Protein AF-A0A956PTF1-F1 (afdb_monomer)

Radius of gyration: 21.47 Å; Cα contacts (8 Å, |Δi|>4): 164; chains: 1; bounding box: 39×38×74 Å

pLDDT: mean 80.12, std 15.43, range [42.72, 98.12]

Structure (mmCIF, N/CA/C/O backbone):
data_AF-A0A956PTF1-F1
#
_entry.id   AF-A0A956PTF1-F1
#
loop_
_atom_site.group_PDB
_atom_site.id
_atom_site.type_symbol
_atom_site.label_atom_id
_atom_site.label_alt_id
_atom_site.label_comp_id
_atom_site.label_asym_id
_atom_site.label_entity_id
_atom_site.label_seq_id
_atom_site.pdbx_PDB_ins_code
_atom_site.Cartn_x
_atom_site.Cartn_y
_atom_site.Cartn_z
_atom_site.occupancy
_atom_site.B_iso_or_equiv
_atom_site.auth_seq_id
_atom_site.auth_comp_id
_atom_site.auth_asym_id
_atom_site.auth_atom_id
_atom_site.pdbx_PDB_model_num
ATOM 1 N N . MET A 1 1 ? -5.234 7.956 50.721 1.00 48.69 1 MET A N 1
ATOM 2 C CA . MET A 1 1 ? -3.966 7.218 50.895 1.00 48.69 1 MET A CA 1
ATOM 3 C C . MET A 1 1 ? -4.168 5.830 50.317 1.00 48.69 1 MET A C 1
ATOM 5 O O . MET A 1 1 ? -4.982 5.095 50.855 1.00 48.69 1 MET A O 1
ATOM 9 N N . THR A 1 2 ? -3.518 5.506 49.201 1.00 61.19 2 THR A N 1
ATOM 10 C CA . THR A 1 2 ? -3.574 4.162 48.606 1.00 61.19 2 THR A CA 1
ATOM 11 C C . THR A 1 2 ? -2.913 3.157 49.538 1.00 61.19 2 THR A C 1
ATOM 13 O O . THR A 1 2 ? -1.799 3.377 50.018 1.00 61.19 2 THR A O 1
ATOM 16 N N . THR A 1 3 ? -3.597 2.055 49.821 1.00 85.12 3 THR A N 1
ATOM 17 C CA . THR A 1 3 ? -3.069 1.014 50.706 1.00 85.12 3 THR A CA 1
ATOM 18 C C . THR A 1 3 ? -2.032 0.156 49.980 1.00 85.12 3 THR A C 1
ATOM 20 O O . THR A 1 3 ? -2.067 -0.007 48.761 1.00 85.12 3 THR A O 1
ATOM 23 N N . ARG A 1 4 ? -1.118 -0.475 50.728 1.00 77.06 4 ARG A N 1
ATOM 24 C CA . ARG A 1 4 ? -0.104 -1.399 50.175 1.00 77.06 4 ARG A CA 1
ATOM 25 C C . ARG A 1 4 ? -0.729 -2.527 49.335 1.00 77.06 4 ARG A C 1
ATOM 27 O O . ARG A 1 4 ? -0.131 -2.993 48.373 1.00 77.06 4 ARG A O 1
ATOM 34 N N . ARG A 1 5 ? -1.956 -2.935 49.678 1.00 76.88 5 ARG A N 1
ATOM 35 C CA . ARG A 1 5 ? -2.750 -3.927 48.942 1.00 76.88 5 ARG A CA 1
ATOM 36 C C . ARG A 1 5 ? -3.268 -3.383 47.609 1.00 76.88 5 ARG A C 1
ATOM 38 O O . ARG A 1 5 ? -3.272 -4.118 46.631 1.00 76.88 5 ARG A O 1
ATOM 45 N N . GLU A 1 6 ? -3.694 -2.127 47.563 1.00 67.88 6 GLU A N 1
ATOM 46 C CA . GLU A 1 6 ? -4.123 -1.469 46.322 1.00 67.88 6 GLU A CA 1
ATOM 47 C C . GLU A 1 6 ? -2.941 -1.212 45.387 1.00 67.88 6 GLU A C 1
ATOM 49 O O . GLU A 1 6 ? -3.053 -1.463 44.193 1.00 67.88 6 GLU A O 1
ATOM 54 N N . PHE A 1 7 ? -1.782 -0.831 45.932 1.00 75.19 7 PHE A N 1
ATOM 55 C CA . PHE A 1 7 ? -0.543 -0.685 45.166 1.00 75.19 7 PHE A CA 1
ATOM 56 C C . PHE A 1 7 ? -0.100 -2.010 44.522 1.00 75.19 7 PHE A C 1
ATOM 58 O O . PHE A 1 7 ? 0.174 -2.059 43.326 1.00 75.19 7 PHE A O 1
ATOM 65 N N . LEU A 1 8 ? -0.109 -3.113 45.281 1.00 74.06 8 LEU A N 1
ATOM 66 C CA . LEU A 1 8 ? 0.240 -4.440 44.753 1.00 74.06 8 LEU A CA 1
ATOM 67 C C . LEU A 1 8 ? -0.774 -4.956 43.721 1.00 74.06 8 LEU A C 1
ATOM 69 O O . LEU A 1 8 ? -0.376 -5.564 42.731 1.00 74.06 8 LEU A O 1
ATOM 73 N N . LYS A 1 9 ? -2.073 -4.685 43.911 1.00 57.81 9 LYS A N 1
ATOM 74 C CA . LYS A 1 9 ? -3.103 -4.986 42.903 1.00 57.81 9 LYS A CA 1
ATOM 75 C C . LYS A 1 9 ? -2.909 -4.167 41.623 1.00 57.81 9 LYS A C 1
ATOM 77 O O . LYS A 1 9 ? -3.096 -4.708 40.540 1.00 57.81 9 LYS A O 1
ATOM 82 N N . GLY A 1 10 ? -2.493 -2.905 41.745 1.00 56.00 10 GLY A N 1
ATOM 83 C CA . GLY A 1 10 ? -2.150 -2.048 40.608 1.00 56.00 10 GLY A CA 1
ATOM 84 C C . GLY A 1 10 ? -0.951 -2.568 39.809 1.00 56.00 10 GLY A C 1
ATOM 85 O O . GLY A 1 10 ? -1.010 -2.602 38.584 1.00 56.00 10 GLY A O 1
ATOM 86 N N . ILE A 1 11 ? 0.095 -3.060 40.485 1.00 61.72 11 ILE A N 1
ATOM 87 C CA . ILE A 1 11 ? 1.268 -3.670 39.830 1.00 61.72 11 ILE A CA 1
ATOM 88 C C . ILE A 1 11 ? 0.889 -4.962 39.090 1.00 61.72 11 ILE A C 1
ATOM 90 O O . ILE A 1 11 ? 1.297 -5.155 37.949 1.00 61.72 11 ILE A O 1
ATOM 94 N N . LEU A 1 12 ? 0.076 -5.830 39.700 1.00 51.84 12 LEU A N 1
ATOM 95 C CA . LEU A 1 12 ? -0.392 -7.071 39.066 1.00 51.84 12 LEU A CA 1
ATOM 96 C C . LEU A 1 12 ? -1.253 -6.815 37.818 1.00 51.84 12 LEU A C 1
ATOM 98 O O . LEU A 1 12 ? -1.110 -7.530 36.830 1.00 51.84 12 LEU A O 1
ATOM 102 N N . ALA A 1 13 ? -2.101 -5.782 37.836 1.00 50.03 13 ALA A N 1
ATOM 103 C CA . ALA A 1 13 ? -2.868 -5.367 36.661 1.00 50.03 13 ALA A CA 1
ATOM 104 C C . ALA A 1 13 ? -1.977 -4.768 35.553 1.00 50.03 13 ALA A C 1
ATOM 106 O O . ALA A 1 13 ? -2.244 -4.986 34.375 1.00 50.03 13 ALA A O 1
ATOM 107 N N . GLY A 1 14 ? -0.900 -4.063 35.922 1.00 47.19 14 GLY A N 1
ATOM 108 C CA . GLY A 1 14 ? 0.069 -3.499 34.975 1.00 47.19 14 GLY A CA 1
ATOM 109 C C . GLY A 1 14 ? 0.950 -4.549 34.287 1.00 47.19 14 GLY A C 1
ATOM 110 O O . GLY A 1 14 ? 1.180 -4.455 33.087 1.00 47.19 14 GLY A O 1
ATOM 111 N N . ILE A 1 15 ? 1.383 -5.587 35.013 1.00 50.31 15 ILE A N 1
ATOM 112 C CA . ILE A 1 15 ? 2.193 -6.693 34.460 1.00 50.31 15 ILE A CA 1
ATOM 113 C C . ILE A 1 15 ? 1.363 -7.585 33.522 1.00 50.31 15 ILE A C 1
ATOM 115 O O . ILE A 1 15 ? 1.877 -8.098 32.532 1.00 50.31 15 ILE A O 1
ATOM 119 N N . ALA A 1 16 ? 0.062 -7.746 33.787 1.00 47.66 16 ALA A N 1
ATOM 120 C CA . ALA A 1 16 ? -0.820 -8.494 32.893 1.00 47.66 16 ALA A CA 1
ATOM 121 C C . ALA A 1 16 ? -0.969 -7.828 31.512 1.00 47.66 16 ALA A C 1
ATOM 123 O O . ALA A 1 16 ? -1.214 -8.525 30.533 1.00 47.66 16 ALA A O 1
ATOM 124 N N . LEU A 1 17 ? -0.787 -6.505 31.418 1.00 48.81 17 LEU A N 1
ATOM 125 C CA . LEU A 1 17 ? -0.850 -5.773 30.151 1.00 48.81 17 LEU A CA 1
ATOM 126 C C . LEU A 1 17 ? 0.446 -5.880 29.332 1.00 48.81 17 LEU A C 1
ATOM 128 O O . LEU A 1 17 ? 0.384 -5.839 28.108 1.00 48.81 17 LEU A O 1
ATOM 132 N N . THR A 1 18 ? 1.604 -6.045 29.982 1.00 49.34 18 THR A N 1
ATOM 133 C CA . THR A 1 18 ? 2.910 -6.179 29.305 1.00 49.34 18 THR A CA 1
ATOM 134 C C . THR A 1 18 ? 3.258 -7.620 28.928 1.00 49.34 18 THR A C 1
ATOM 136 O O . THR A 1 18 ? 4.174 -7.840 28.142 1.00 49.34 18 THR A O 1
ATOM 139 N N . ALA A 1 19 ? 2.535 -8.606 29.469 1.00 49.59 19 ALA A N 1
ATOM 140 C CA . ALA A 1 19 ? 2.695 -10.023 29.137 1.00 49.59 19 ALA A CA 1
ATOM 141 C C . ALA A 1 19 ? 1.832 -10.481 27.949 1.00 49.59 19 ALA A C 1
ATOM 143 O O . ALA A 1 19 ? 1.939 -11.630 27.518 1.00 49.59 19 ALA A O 1
ATOM 144 N N . LEU A 1 20 ? 0.963 -9.610 27.430 1.00 52.09 20 LEU A N 1
ATOM 145 C CA . LEU A 1 20 ? 0.228 -9.899 26.210 1.00 52.09 20 LEU A CA 1
ATOM 146 C C . LEU A 1 20 ? 1.173 -9.697 25.036 1.00 52.09 20 LEU A C 1
ATOM 148 O O . LEU A 1 20 ? 1.545 -8.573 24.705 1.00 52.09 20 LEU A O 1
ATOM 152 N N . ASP A 1 21 ? 1.529 -10.805 24.395 1.00 54.09 21 ASP A N 1
ATOM 153 C CA . ASP A 1 21 ? 1.975 -10.761 23.014 1.00 54.09 21 ASP A CA 1
ATOM 154 C C . ASP A 1 21 ? 0.933 -9.929 22.233 1.00 54.09 21 ASP A C 1
ATOM 156 O O . ASP A 1 21 ? -0.253 -10.287 22.251 1.00 54.09 21 ASP A O 1
ATOM 160 N N . PRO A 1 22 ? 1.305 -8.801 21.600 1.00 53.72 22 PRO A N 1
ATOM 161 C CA . PRO A 1 22 ? 0.359 -7.969 20.860 1.00 53.72 22 PRO A CA 1
ATOM 162 C C . PRO A 1 22 ? -0.412 -8.771 19.798 1.00 53.72 22 PRO A C 1
ATOM 164 O O . PRO A 1 22 ? -1.551 -8.424 19.476 1.00 53.72 22 PRO A O 1
ATOM 167 N N . TRP A 1 23 ? 0.128 -9.905 19.334 1.00 47.47 23 TRP A N 1
ATOM 168 C CA . TRP A 1 23 ? -0.579 -10.838 18.456 1.00 47.47 23 TRP A CA 1
ATOM 169 C C . TRP A 1 23 ? -1.759 -11.554 19.132 1.00 47.47 23 TRP A C 1
ATOM 171 O O . TRP A 1 23 ? -2.756 -11.841 18.471 1.00 47.47 23 TRP A O 1
ATOM 181 N N . GLN A 1 24 ? -1.713 -11.795 20.445 1.00 50.38 24 GLN A N 1
ATOM 182 C CA . GLN A 1 24 ? -2.836 -12.359 21.206 1.00 50.38 24 GLN A CA 1
ATOM 183 C C . GLN A 1 24 ? -3.956 -11.340 21.444 1.00 50.38 24 GLN A C 1
ATOM 185 O O . GLN A 1 24 ? -5.124 -11.721 21.472 1.00 50.38 24 GLN A O 1
ATOM 190 N N . ALA A 1 25 ? -3.635 -10.045 21.547 1.00 51.62 25 ALA A N 1
ATOM 191 C CA . ALA A 1 25 ? -4.648 -8.989 21.593 1.00 51.62 25 ALA A CA 1
ATOM 192 C C . ALA A 1 25 ? -5.426 -8.883 20.263 1.00 51.62 25 ALA A C 1
ATOM 194 O O . ALA A 1 25 ? -6.628 -8.620 20.278 1.00 51.62 25 ALA A O 1
ATOM 195 N N . LEU A 1 26 ? -4.780 -9.177 19.123 1.00 53.16 26 LEU A N 1
ATOM 196 C CA . LEU A 1 26 ? -5.455 -9.357 17.828 1.00 53.16 26 LEU A CA 1
ATOM 197 C C . LEU A 1 26 ? -6.296 -10.644 17.744 1.00 53.16 26 LEU A C 1
ATOM 199 O O . LEU A 1 26 ? -7.214 -10.712 16.930 1.00 53.16 26 LEU A O 1
ATOM 203 N N . ALA A 1 27 ? -5.993 -11.656 18.560 1.00 53.16 27 ALA A N 1
ATOM 204 C CA . ALA A 1 27 ? -6.701 -12.937 18.585 1.00 53.16 27 ALA A CA 1
ATOM 205 C C . ALA A 1 27 ? -7.954 -12.935 19.484 1.00 53.16 27 ALA A C 1
ATOM 207 O O . ALA A 1 27 ? -8.594 -13.977 19.647 1.00 53.16 27 ALA A O 1
ATOM 208 N N . ALA A 1 28 ? -8.316 -11.787 20.073 1.00 55.66 28 ALA A N 1
ATOM 209 C CA . ALA A 1 28 ? -9.548 -11.650 20.840 1.00 55.66 28 ALA A CA 1
ATOM 210 C C . ALA A 1 28 ? -10.771 -12.036 19.976 1.00 55.66 28 ALA A C 1
ATOM 212 O O . ALA A 1 28 ? -10.810 -11.700 18.788 1.00 55.66 28 ALA A O 1
ATOM 213 N N . PRO A 1 29 ? -11.774 -12.743 20.539 1.00 52.69 29 PRO A N 1
ATOM 214 C CA . PRO A 1 29 ? -12.917 -13.216 19.772 1.00 52.69 29 PRO A CA 1
ATOM 215 C C . PRO A 1 29 ? -13.597 -12.062 19.034 1.00 52.69 29 PRO A C 1
ATOM 217 O O . PRO A 1 29 ? -13.966 -11.050 19.632 1.00 52.69 29 PRO A O 1
ATOM 220 N N . HIS A 1 30 ? -13.769 -12.234 17.725 1.00 56.38 30 HIS A N 1
ATOM 221 C CA . HIS A 1 30 ? -14.435 -11.261 16.875 1.00 56.38 30 HIS A CA 1
ATOM 222 C C . HIS A 1 30 ? -15.863 -11.027 17.384 1.00 56.38 30 HIS A C 1
ATOM 224 O O . HIS A 1 30 ? -16.696 -11.930 17.366 1.00 56.38 30 HIS A O 1
ATOM 230 N N . THR A 1 31 ? -16.162 -9.803 17.818 1.00 66.62 31 THR A N 1
ATOM 231 C CA . THR A 1 31 ? -17.474 -9.404 18.361 1.00 66.62 31 THR A CA 1
ATOM 232 C C . THR A 1 31 ? -18.575 -9.307 17.293 1.00 66.62 31 THR A C 1
ATOM 234 O O . THR A 1 31 ? -19.665 -8.813 17.572 1.00 66.62 31 THR A O 1
ATOM 237 N N . GLY A 1 32 ? -18.299 -9.738 16.055 1.00 68.69 32 GLY A N 1
ATOM 238 C CA . GLY A 1 32 ? -19.176 -9.577 14.892 1.00 68.69 32 GLY A CA 1
ATOM 239 C C . GLY A 1 32 ? -19.208 -8.154 14.320 1.00 68.69 32 GLY A C 1
ATOM 240 O O . GLY A 1 32 ? -19.915 -7.903 13.348 1.00 68.69 32 GLY A O 1
ATOM 241 N N . GLN A 1 33 ? -18.451 -7.217 14.898 1.00 73.62 33 GLN A N 1
ATOM 242 C CA . GLN A 1 33 ? -18.342 -5.844 14.407 1.00 73.62 33 GLN A CA 1
ATOM 243 C C . GLN A 1 33 ? -17.255 -5.732 13.332 1.00 73.62 33 GLN A C 1
ATOM 245 O O . GLN A 1 33 ? -16.158 -6.236 13.562 1.00 73.62 33 GLN A O 1
ATOM 250 N N . PRO A 1 34 ? -17.494 -5.049 12.197 1.00 77.62 34 PRO A N 1
ATOM 251 C CA . PRO A 1 34 ? -16.478 -4.858 11.163 1.00 77.62 34 PRO A CA 1
ATOM 252 C C . PRO A 1 34 ? -15.188 -4.236 11.718 1.00 77.62 34 PRO A C 1
ATOM 254 O O . PRO A 1 34 ? -15.235 -3.215 12.403 1.00 77.62 34 PRO A O 1
ATOM 257 N N . LEU A 1 35 ? -14.040 -4.836 11.393 1.00 81.12 35 LEU A N 1
ATOM 258 C CA . LEU A 1 35 ? -12.717 -4.346 11.782 1.00 81.12 35 LEU A CA 1
ATOM 259 C C . LEU A 1 35 ? -11.967 -3.830 1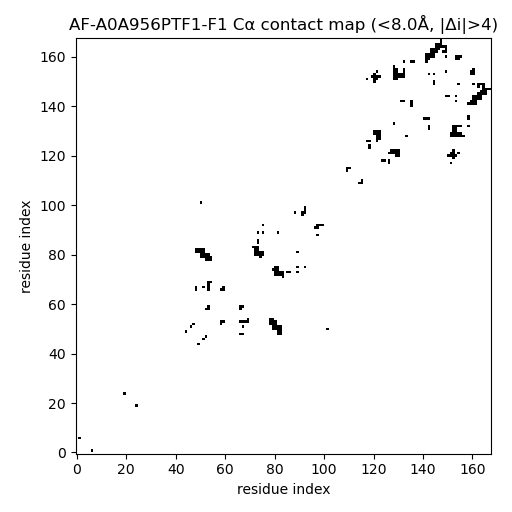0.552 1.00 81.12 35 LEU A C 1
ATOM 261 O O . LEU A 1 35 ? -11.808 -4.554 9.570 1.00 81.12 35 LEU A O 1
ATOM 265 N N . LEU A 1 36 ? -11.465 -2.597 10.630 1.00 84.88 36 LEU A N 1
ATOM 266 C CA . LEU A 1 36 ? -10.509 -2.059 9.666 1.00 84.88 36 LEU A CA 1
ATOM 267 C C . LEU A 1 36 ? -9.099 -2.153 10.248 1.00 84.88 36 LEU A C 1
ATOM 269 O O . LEU A 1 36 ? -8.817 -1.567 11.290 1.00 84.88 36 LEU A O 1
ATOM 273 N N . VAL A 1 37 ? -8.209 -2.837 9.534 1.00 86.75 37 VAL A N 1
ATOM 274 C CA . VAL A 1 37 ? -6.778 -2.874 9.845 1.00 86.75 37 VAL A CA 1
ATOM 275 C C . VAL A 1 37 ? -6.032 -2.098 8.767 1.00 86.75 37 VAL A C 1
ATOM 277 O O . VAL A 1 37 ? -6.109 -2.439 7.588 1.00 86.75 37 VAL A O 1
ATOM 280 N N . ALA A 1 38 ? -5.312 -1.051 9.170 1.00 88.31 38 ALA A N 1
ATOM 281 C CA . ALA A 1 38 ? -4.447 -0.277 8.288 1.00 88.31 38 ALA A CA 1
ATOM 282 C C . ALA A 1 38 ? -2.983 -0.610 8.593 1.00 88.31 38 ALA A C 1
ATOM 284 O O . ALA A 1 38 ? -2.506 -0.368 9.700 1.00 88.31 38 ALA A O 1
ATOM 285 N N . VAL A 1 39 ? -2.274 -1.161 7.607 1.00 87.88 39 VAL A N 1
ATOM 286 C CA . VAL A 1 39 ? -0.849 -1.490 7.722 1.00 87.88 39 VAL A CA 1
ATOM 287 C C . VAL A 1 39 ? -0.046 -0.459 6.942 1.00 87.88 39 VAL A C 1
ATOM 289 O O . VAL A 1 39 ? -0.178 -0.353 5.724 1.00 87.88 39 VAL A O 1
ATOM 292 N N . HIS A 1 40 ? 0.796 0.294 7.644 1.00 85.06 40 HIS A N 1
ATOM 293 C CA . HIS A 1 40 ? 1.762 1.195 7.027 1.00 85.06 40 HIS A CA 1
ATOM 294 C C . HIS A 1 40 ? 3.143 0.539 7.049 1.00 85.06 40 HIS A C 1
ATOM 296 O O . HIS A 1 40 ? 3.703 0.282 8.111 1.00 85.06 40 HIS A O 1
ATOM 302 N N . LEU A 1 41 ? 3.691 0.276 5.865 1.00 84.75 41 LEU A N 1
ATOM 303 C CA . LEU A 1 41 ? 5.054 -0.219 5.705 1.00 84.75 41 LEU A CA 1
ATOM 304 C C . LEU A 1 41 ? 6.019 0.970 5.710 1.00 84.75 41 LEU A C 1
ATOM 306 O O . LEU A 1 41 ? 6.146 1.671 4.705 1.00 84.75 41 LEU A O 1
ATOM 310 N N . THR A 1 42 ? 6.672 1.214 6.845 1.00 76.94 42 THR A N 1
ATOM 311 C CA . THR A 1 42 ? 7.708 2.245 6.951 1.00 76.94 42 THR A CA 1
ATOM 312 C C . THR A 1 42 ? 8.958 1.819 6.175 1.00 76.94 42 THR A C 1
ATOM 314 O O . THR A 1 42 ? 9.362 0.658 6.193 1.00 76.94 42 THR A O 1
ATOM 317 N N . GLY A 1 43 ? 9.569 2.764 5.454 1.00 79.69 43 GLY A N 1
ATOM 318 C CA . GLY A 1 43 ? 10.767 2.527 4.646 1.00 79.69 43 GLY A CA 1
ATOM 319 C C . GLY A 1 43 ? 10.596 2.913 3.177 1.00 79.69 43 GLY A C 1
ATOM 320 O O . GLY A 1 43 ? 9.683 3.648 2.804 1.00 79.69 43 GLY A O 1
ATOM 321 N N . GLY A 1 44 ? 11.518 2.448 2.335 1.00 82.00 44 GLY A N 1
ATOM 322 C CA . GLY A 1 44 ? 11.521 2.723 0.899 1.00 82.00 44 GLY A CA 1
ATOM 323 C C . GLY A 1 44 ? 10.947 1.558 0.103 1.00 82.00 44 GLY A C 1
ATOM 324 O O . GLY A 1 44 ? 11.710 0.711 -0.354 1.00 82.00 44 GLY A O 1
ATOM 325 N N . ASN A 1 45 ? 9.624 1.511 -0.078 1.00 89.69 45 ASN A N 1
ATOM 326 C CA . ASN A 1 45 ? 9.036 0.552 -1.010 1.00 89.69 45 ASN A CA 1
ATOM 327 C C . ASN A 1 45 ? 9.258 1.000 -2.461 1.00 89.69 45 ASN A C 1
ATOM 329 O O . ASN A 1 45 ? 8.868 2.100 -2.857 1.00 89.69 45 ASN A O 1
ATOM 333 N N . ASP A 1 46 ? 9.808 0.114 -3.281 1.00 92.88 46 ASP A N 1
ATOM 334 C CA . ASP A 1 46 ? 9.882 0.313 -4.720 1.00 92.88 46 ASP A CA 1
ATOM 335 C C . ASP A 1 46 ? 8.569 -0.123 -5.376 1.00 92.88 46 ASP A C 1
ATOM 337 O O . ASP A 1 46 ? 8.398 -1.264 -5.818 1.00 92.88 46 ASP A O 1
ATOM 341 N N . ALA A 1 47 ? 7.610 0.802 -5.429 1.00 92.38 47 ALA A N 1
ATOM 342 C CA . ALA A 1 47 ? 6.268 0.524 -5.935 1.00 92.38 47 ALA A CA 1
ATOM 343 C C . ALA A 1 47 ? 6.268 -0.020 -7.376 1.00 92.38 47 ALA A C 1
ATOM 345 O O . ALA A 1 47 ? 5.459 -0.887 -7.698 1.00 92.38 47 ALA A O 1
ATOM 346 N N . LEU A 1 48 ? 7.214 0.414 -8.220 1.00 94.75 48 LEU A N 1
ATOM 347 C CA . LEU A 1 48 ? 7.332 -0.041 -9.612 1.00 94.75 48 LEU A CA 1
ATOM 348 C C . LEU A 1 48 ? 7.933 -1.449 -9.751 1.00 94.75 48 LEU A C 1
ATOM 350 O O . LEU A 1 48 ? 7.830 -2.035 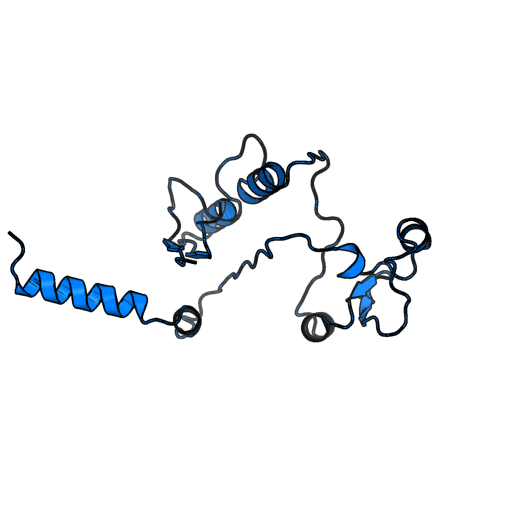-10.827 1.00 94.75 48 LEU A O 1
ATOM 354 N N . ASN A 1 49 ? 8.537 -1.995 -8.692 1.00 95.75 49 ASN A N 1
ATOM 355 C CA . ASN A 1 49 ? 8.901 -3.412 -8.608 1.00 95.75 49 ASN A CA 1
ATOM 356 C C . ASN A 1 49 ? 7.941 -4.218 -7.711 1.00 95.75 49 ASN A C 1
ATOM 358 O O . ASN A 1 49 ? 8.023 -5.441 -7.703 1.00 95.75 49 ASN A O 1
ATOM 362 N N . THR A 1 50 ? 7.016 -3.561 -7.001 1.00 95.69 50 THR A N 1
ATOM 363 C CA . THR A 1 50 ? 5.904 -4.199 -6.271 1.00 95.69 50 THR A CA 1
ATOM 364 C C . THR A 1 50 ? 4.762 -4.546 -7.223 1.00 95.69 50 THR A C 1
ATOM 366 O O . THR A 1 50 ? 4.351 -5.702 -7.295 1.00 95.69 50 THR A O 1
ATOM 369 N N . LEU A 1 51 ? 4.279 -3.543 -7.964 1.00 96.06 51 LEU A N 1
ATOM 370 C CA . LEU A 1 51 ? 3.257 -3.644 -9.000 1.00 96.06 51 LEU A CA 1
ATOM 371 C C . LEU A 1 51 ? 3.883 -3.184 -10.319 1.00 96.06 51 LEU A C 1
ATOM 373 O O . LEU A 1 51 ? 3.988 -1.996 -10.619 1.00 96.06 51 LEU A O 1
ATOM 377 N N . VAL A 1 52 ? 4.382 -4.162 -11.060 1.00 96.75 52 VAL A N 1
ATOM 378 C CA . VAL A 1 52 ? 5.323 -4.013 -12.161 1.00 96.75 52 VAL A CA 1
ATOM 379 C C . VAL A 1 52 ? 4.588 -3.730 -13.470 1.00 96.75 52 VAL A C 1
ATOM 381 O O . VAL A 1 52 ? 3.881 -4.612 -13.963 1.00 96.75 52 VAL A O 1
ATOM 384 N N . PRO A 1 53 ? 4.810 -2.575 -14.123 1.00 95.69 53 PRO A N 1
ATOM 385 C CA . PRO A 1 53 ? 4.333 -2.321 -15.481 1.00 95.69 53 PRO A CA 1
ATOM 386 C C . PRO A 1 53 ? 5.255 -3.001 -16.504 1.00 95.69 53 PRO A C 1
ATOM 388 O O . PRO A 1 53 ? 5.946 -2.353 -17.294 1.00 95.69 53 PRO A O 1
ATOM 391 N N . HIS A 1 54 ? 5.305 -4.333 -16.467 1.00 93.94 54 HIS A N 1
ATOM 392 C CA . HIS A 1 54 ? 6.347 -5.144 -17.106 1.00 93.94 54 HIS A CA 1
ATOM 393 C C . HIS A 1 54 ? 6.361 -5.059 -18.639 1.00 93.94 54 HIS A C 1
ATOM 395 O O . HIS A 1 54 ? 7.393 -5.319 -19.266 1.00 93.94 54 HIS A O 1
ATOM 401 N N . LYS A 1 55 ? 5.243 -4.664 -19.261 1.00 92.88 55 LYS A N 1
ATOM 402 C CA . LYS A 1 55 ? 5.175 -4.418 -20.710 1.00 92.88 55 LYS A CA 1
ATOM 403 C C . LYS A 1 55 ? 5.580 -2.993 -21.104 1.00 92.88 55 LYS A C 1
ATOM 405 O O . LYS A 1 55 ? 5.850 -2.751 -22.280 1.00 92.88 55 LYS A O 1
ATOM 410 N N . SER A 1 56 ? 5.699 -2.058 -20.155 1.00 94.31 56 SER A N 1
ATOM 411 C CA . SER A 1 56 ? 6.025 -0.662 -20.461 1.00 94.31 56 SER A CA 1
ATOM 412 C C . SER A 1 56 ? 7.487 -0.511 -20.908 1.00 94.31 56 SER A C 1
ATOM 414 O O . SER A 1 56 ? 8.423 -0.822 -20.161 1.00 94.31 56 SER A O 1
ATOM 416 N N . PRO A 1 57 ? 7.740 0.013 -22.121 1.00 94.69 57 PRO A N 1
ATOM 417 C CA . PRO A 1 57 ? 9.099 0.278 -22.573 1.00 94.69 57 PRO A CA 1
ATOM 418 C C . PRO A 1 57 ? 9.721 1.473 -21.836 1.00 94.69 57 PRO A C 1
ATOM 420 O O . PRO A 1 57 ? 10.942 1.537 -21.708 1.00 94.69 57 PRO A O 1
ATOM 423 N N . VAL A 1 58 ? 8.900 2.396 -21.316 1.00 96.38 58 VAL A N 1
ATOM 424 C CA . VAL A 1 58 ? 9.361 3.518 -20.484 1.00 96.38 58 VAL A CA 1
ATOM 425 C C . VAL A 1 58 ? 9.927 2.995 -19.168 1.00 96.38 58 VAL A C 1
ATOM 427 O O . VAL A 1 58 ? 11.028 3.389 -18.800 1.00 96.38 58 VAL A O 1
ATOM 430 N N . TYR A 1 59 ? 9.235 2.055 -18.514 1.00 95.69 59 TYR A N 1
ATOM 431 C CA . TYR A 1 59 ? 9.706 1.423 -17.277 1.00 95.69 59 TYR A CA 1
ATOM 432 C C . TYR A 1 59 ? 11.086 0.783 -17.462 1.00 95.69 59 TYR A C 1
ATOM 434 O O . TYR A 1 59 ? 12.007 1.078 -16.703 1.00 95.69 59 TYR A O 1
ATOM 442 N N . ARG A 1 60 ? 11.272 -0.004 -18.530 1.00 95.00 60 ARG A N 1
ATOM 443 C CA . ARG A 1 60 ? 12.568 -0.636 -18.829 1.00 95.00 60 ARG A CA 1
ATOM 444 C C . ARG A 1 60 ? 13.677 0.373 -19.122 1.00 95.00 60 ARG A C 1
ATOM 446 O O . ARG A 1 60 ? 14.768 0.241 -18.579 1.00 95.00 60 ARG A O 1
ATOM 453 N N . ARG A 1 61 ? 13.409 1.393 -19.946 1.00 97.06 61 ARG A N 1
ATOM 454 C CA . ARG A 1 61 ? 14.411 2.425 -20.272 1.00 97.06 61 ARG A CA 1
ATOM 455 C C . ARG A 1 61 ? 14.793 3.281 -19.068 1.00 97.06 61 ARG A C 1
ATOM 457 O O . ARG A 1 61 ? 15.961 3.614 -18.921 1.00 97.06 61 ARG A O 1
ATOM 464 N N . ALA A 1 62 ? 13.825 3.633 -18.224 1.00 97.00 62 ALA A N 1
ATOM 465 C CA . ALA A 1 62 ? 14.066 4.445 -17.036 1.00 97.00 62 ALA A CA 1
ATOM 466 C C . ALA A 1 62 ? 14.807 3.671 -15.933 1.00 97.00 62 ALA A C 1
ATOM 468 O O . ALA A 1 62 ? 15.371 4.283 -15.031 1.00 97.00 62 ALA A O 1
ATOM 469 N N . ARG A 1 63 ? 14.789 2.332 -15.979 1.00 96.56 63 ARG A N 1
ATOM 470 C CA . ARG A 1 63 ? 15.288 1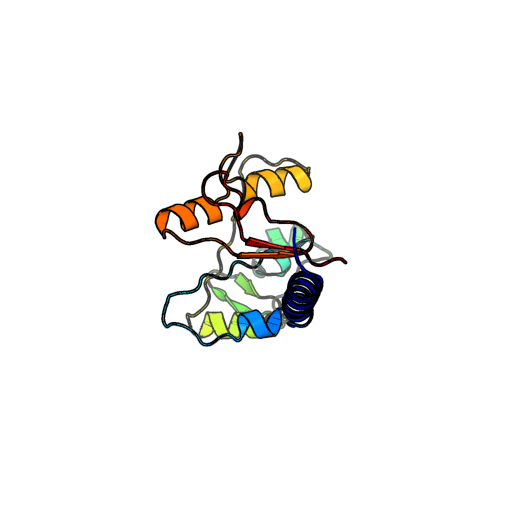.466 -14.903 1.00 96.56 63 ARG A CA 1
ATOM 471 C C . ARG A 1 63 ? 16.173 0.330 -15.441 1.00 96.56 63 ARG A C 1
ATOM 473 O O . ARG A 1 63 ? 15.887 -0.832 -15.164 1.00 96.56 63 ARG A O 1
ATOM 480 N N . PRO A 1 64 ? 17.267 0.625 -16.166 1.00 94.81 64 PRO A N 1
ATOM 481 C CA . PRO A 1 64 ? 18.050 -0.384 -16.891 1.00 94.81 64 PRO A CA 1
ATOM 482 C C . PRO A 1 64 ? 18.605 -1.507 -16.000 1.00 94.81 64 PRO A C 1
ATOM 484 O O . PRO A 1 64 ? 18.688 -2.646 -16.443 1.00 94.81 64 PRO A O 1
ATOM 487 N N . ASN A 1 65 ? 18.927 -1.200 -14.739 1.00 95.88 65 ASN A N 1
ATOM 488 C CA . ASN A 1 65 ? 19.491 -2.162 -13.784 1.00 95.88 65 ASN A CA 1
ATOM 489 C C . ASN A 1 65 ? 18.452 -2.767 -12.824 1.00 95.88 65 ASN A C 1
ATOM 491 O O . ASN A 1 65 ? 18.782 -3.674 -12.069 1.00 95.88 65 ASN A O 1
ATOM 495 N N . LEU A 1 66 ? 17.225 -2.235 -12.800 1.00 95.19 66 LEU A N 1
ATOM 496 C CA . LEU A 1 66 ? 16.207 -2.583 -11.798 1.00 95.19 66 LEU A CA 1
ATOM 497 C C . LEU A 1 66 ? 14.918 -3.135 -12.409 1.00 95.19 66 LEU A C 1
ATOM 499 O O . LEU A 1 66 ? 14.097 -3.689 -11.680 1.00 95.19 66 LEU A O 1
ATOM 503 N N . ALA A 1 67 ? 14.693 -2.929 -13.708 1.00 95.94 67 ALA A N 1
ATOM 504 C CA . ALA A 1 67 ? 13.467 -3.339 -14.366 1.00 95.94 67 ALA A CA 1
ATOM 505 C C . ALA A 1 67 ? 13.348 -4.863 -14.400 1.00 95.94 67 ALA A C 1
ATOM 507 O O . ALA A 1 67 ? 14.240 -5.564 -14.881 1.00 95.94 67 ALA A O 1
ATOM 508 N N . LEU A 1 68 ? 12.209 -5.369 -13.938 1.00 94.94 68 LEU A N 1
ATOM 509 C CA . LEU A 1 68 ? 11.912 -6.791 -13.976 1.00 94.94 68 LEU A CA 1
ATOM 510 C C . LEU A 1 68 ? 11.375 -7.187 -15.355 1.00 94.94 68 LEU A C 1
ATOM 512 O O . LEU A 1 68 ? 10.536 -6.504 -15.949 1.00 94.94 68 LEU A O 1
ATOM 516 N N . GLY A 1 69 ? 11.880 -8.307 -15.875 1.00 87.62 69 GLY A N 1
ATOM 517 C CA . GLY A 1 69 ? 11.323 -8.954 -17.061 1.00 87.62 69 GLY A CA 1
ATOM 518 C C . GLY A 1 69 ? 10.003 -9.658 -16.743 1.00 87.62 69 GLY A C 1
ATOM 519 O O . GLY A 1 69 ? 9.620 -9.793 -15.592 1.00 87.62 69 GLY A O 1
ATOM 520 N N . SER A 1 70 ? 9.312 -10.171 -17.762 1.00 85.56 70 SER A N 1
ATOM 521 C CA . SER A 1 70 ? 7.998 -10.817 -17.566 1.00 85.56 70 SER A CA 1
ATOM 522 C C . SER A 1 70 ? 8.066 -12.230 -16.970 1.00 85.56 70 SER A C 1
ATOM 524 O O . SER A 1 70 ? 7.035 -12.821 -16.669 1.00 85.56 70 SER A O 1
ATOM 526 N N . ARG A 1 71 ? 9.262 -12.811 -16.820 1.00 91.31 71 ARG A N 1
ATOM 527 C CA . ARG A 1 71 ? 9.418 -14.184 -16.330 1.00 91.31 71 ARG A CA 1
ATOM 528 C C . ARG A 1 71 ? 9.201 -14.232 -14.817 1.00 91.31 71 ARG A C 1
ATOM 530 O O . ARG A 1 71 ? 9.945 -13.602 -14.077 1.00 91.31 71 ARG A O 1
ATOM 537 N N . GLY A 1 72 ? 8.232 -15.033 -14.380 1.00 92.12 72 GLY A N 1
ATOM 538 C CA . GLY A 1 72 ? 7.959 -15.293 -12.963 1.00 92.12 72 GLY A CA 1
ATOM 539 C C . GLY A 1 72 ? 7.142 -14.213 -12.253 1.00 92.12 72 GLY A C 1
ATOM 540 O O . GLY A 1 72 ? 6.765 -14.426 -11.106 1.00 92.12 72 GLY A O 1
ATOM 541 N N . LEU A 1 73 ? 6.846 -13.090 -12.918 1.00 97.19 73 LEU A N 1
ATOM 542 C CA . LEU A 1 73 ? 5.899 -12.106 -12.396 1.00 97.19 73 LEU A CA 1
ATOM 543 C C . LEU A 1 73 ? 4.497 -12.709 -12.313 1.00 97.19 73 LEU A C 1
ATOM 545 O O . LEU A 1 73 ? 4.147 -13.583 -13.105 1.00 97.19 73 LEU A O 1
ATOM 549 N N . LEU A 1 74 ? 3.710 -12.209 -11.367 1.00 97.62 74 LEU A N 1
ATOM 550 C CA . LEU A 1 74 ? 2.363 -12.685 -11.083 1.00 97.62 74 LEU A CA 1
ATOM 551 C C . LEU A 1 74 ? 1.354 -11.757 -11.770 1.00 97.62 74 LEU A C 1
ATOM 553 O O . LEU A 1 74 ? 1.176 -10.632 -11.299 1.00 97.62 74 LEU A O 1
ATOM 557 N N . PRO A 1 75 ? 0.755 -12.147 -12.909 1.00 95.56 75 PRO A N 1
ATOM 558 C CA . PRO A 1 75 ? -0.052 -11.236 -13.713 1.00 95.56 75 PRO A CA 1
ATOM 559 C C . PRO A 1 75 ? -1.260 -10.703 -12.947 1.00 95.56 75 PRO A C 1
ATOM 561 O O . PRO A 1 75 ? -1.877 -11.434 -12.180 1.00 95.56 75 PRO A O 1
A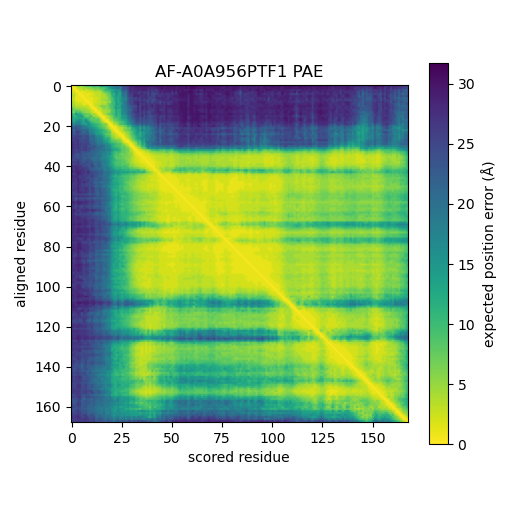TOM 564 N N . THR A 1 76 ? -1.604 -9.442 -13.184 1.00 94.19 76 THR A N 1
ATOM 565 C CA . THR A 1 76 ? -2.864 -8.852 -12.724 1.00 94.19 76 THR A CA 1
ATOM 566 C C . THR A 1 76 ? -3.617 -8.296 -13.938 1.00 94.19 76 THR A C 1
ATOM 568 O O . THR A 1 76 ? -3.709 -8.967 -14.967 1.00 94.19 76 THR A O 1
ATOM 571 N N . GLU A 1 77 ? -4.144 -7.076 -13.858 1.00 90.19 77 GLU A N 1
ATOM 572 C CA . GLU A 1 77 ? -4.866 -6.406 -14.940 1.00 90.19 77 GLU A CA 1
ATOM 573 C C . GLU A 1 77 ? -4.023 -5.297 -15.590 1.00 90.19 77 GLU A C 1
ATOM 575 O O . GLU A 1 77 ? -3.025 -4.839 -15.032 1.00 90.19 77 GLU A O 1
ATOM 580 N N . ASN A 1 78 ? -4.450 -4.819 -16.765 1.00 89.12 78 ASN A N 1
ATOM 581 C CA . ASN A 1 78 ? -3.905 -3.620 -17.424 1.00 89.12 78 ASN A CA 1
ATOM 582 C C . ASN A 1 78 ? -2.377 -3.635 -17.629 1.00 89.12 78 ASN A C 1
ATOM 584 O O . ASN A 1 78 ? -1.706 -2.621 -17.444 1.00 89.12 78 ASN A O 1
ATOM 588 N N . ASP A 1 79 ? -1.823 -4.789 -18.012 1.00 91.56 79 ASP A N 1
ATOM 589 C CA . ASP A 1 79 ? -0.380 -4.996 -18.226 1.00 91.56 79 ASP A CA 1
ATOM 590 C C . ASP A 1 79 ? 0.501 -4.767 -16.982 1.00 91.56 79 ASP A C 1
ATOM 592 O O . ASP A 1 79 ? 1.716 -4.542 -17.091 1.00 91.56 79 ASP A O 1
ATOM 596 N N . LEU A 1 80 ? -0.108 -4.857 -15.799 1.00 95.25 80 LEU A N 1
ATOM 597 C CA . LEU A 1 80 ? 0.574 -4.892 -14.516 1.00 95.25 80 LEU A CA 1
ATOM 598 C C . LEU A 1 80 ? 0.749 -6.339 -14.038 1.00 95.25 80 LEU A C 1
ATOM 600 O O . LEU A 1 80 ? 0.018 -7.255 -14.420 1.00 95.25 80 LEU A O 1
ATOM 604 N N . ALA A 1 81 ? 1.756 -6.546 -13.197 1.00 97.19 81 ALA A N 1
ATOM 605 C CA . ALA A 1 81 ? 1.991 -7.817 -12.529 1.00 97.19 81 ALA A CA 1
ATOM 606 C C . ALA A 1 81 ? 2.626 -7.590 -11.155 1.00 97.19 81 ALA A C 1
ATOM 608 O O . ALA A 1 81 ? 3.451 -6.696 -10.992 1.00 97.19 81 ALA A O 1
ATOM 609 N N . LEU A 1 82 ? 2.275 -8.391 -10.156 1.00 97.88 82 LEU A N 1
ATOM 610 C CA . LEU A 1 82 ? 2.908 -8.351 -8.842 1.00 97.88 82 LEU A CA 1
ATOM 611 C C . LEU A 1 82 ? 4.289 -9.025 -8.858 1.00 97.88 82 LEU A C 1
ATOM 613 O O . LEU A 1 82 ? 4.560 -9.944 -9.640 1.00 97.88 82 LEU A O 1
ATOM 617 N N . HIS A 1 83 ? 5.160 -8.580 -7.950 1.00 97.31 83 HIS A N 1
ATOM 618 C CA . HIS A 1 83 ? 6.443 -9.229 -7.677 1.00 97.31 83 HIS A CA 1
ATOM 619 C C . HIS A 1 83 ? 6.252 -10.717 -7.301 1.00 97.31 83 HIS A C 1
ATOM 621 O O . HIS A 1 83 ? 5.315 -11.021 -6.560 1.00 97.31 83 HIS A O 1
ATOM 627 N N . PRO A 1 84 ? 7.153 -11.644 -7.692 1.00 96.44 84 PRO A N 1
ATOM 628 C CA . PRO A 1 84 ? 7.009 -13.076 -7.390 1.00 96.44 84 PRO A CA 1
ATOM 629 C C . PRO A 1 84 ? 6.871 -13.388 -5.890 1.00 96.44 84 PRO A C 1
ATOM 631 O O . PRO A 1 84 ? 6.149 -14.301 -5.497 1.00 96.44 84 PRO A O 1
ATOM 634 N N . SER A 1 85 ? 7.525 -12.594 -5.036 1.00 96.19 85 SER A N 1
ATOM 635 C CA . SER A 1 85 ? 7.448 -12.725 -3.570 1.00 96.19 85 SER A CA 1
ATOM 636 C C . SER A 1 85 ? 6.077 -12.373 -2.976 1.00 96.19 85 SER A C 1
ATOM 638 O O . SER A 1 85 ? 5.865 -12.577 -1.786 1.00 96.19 85 SER A O 1
ATOM 640 N N . LEU A 1 86 ? 5.151 -11.835 -3.775 1.00 96.75 86 LEU A N 1
ATOM 641 C CA . LEU A 1 86 ? 3.811 -11.422 -3.349 1.00 96.75 86 LEU A CA 1
ATOM 642 C C . LEU A 1 86 ? 2.739 -12.455 -3.724 1.00 96.75 86 LEU A C 1
ATOM 644 O O . LEU A 1 86 ? 1.575 -12.099 -3.882 1.00 96.75 86 LEU A O 1
ATOM 648 N N . SER A 1 87 ? 3.104 -13.735 -3.839 1.00 97.38 87 SER A N 1
ATOM 649 C CA . SER A 1 87 ? 2.182 -14.827 -4.192 1.00 97.38 87 SER A CA 1
ATOM 650 C C . SER A 1 87 ? 0.956 -14.911 -3.282 1.00 97.38 87 SER A C 1
ATOM 652 O O . SER A 1 87 ? -0.151 -15.132 -3.764 1.00 97.38 87 SER A O 1
ATOM 654 N N . GLY A 1 88 ? 1.117 -14.654 -1.980 1.00 96.88 88 GLY A N 1
ATOM 655 C CA . GLY A 1 88 ? -0.007 -14.603 -1.042 1.00 96.88 88 GLY A CA 1
ATOM 656 C C . GLY A 1 88 ? -0.993 -13.466 -1.338 1.00 96.88 88 GLY A C 1
ATOM 657 O O . GLY A 1 88 ? -2.204 -13.673 -1.279 1.00 96.88 88 GLY A O 1
ATOM 658 N N . LEU A 1 89 ? -0.490 -12.279 -1.698 1.00 96.38 89 LEU A N 1
ATOM 659 C CA . LEU A 1 89 ? -1.334 -11.142 -2.081 1.00 96.38 89 LEU A CA 1
ATOM 660 C C . LEU A 1 89 ? -1.984 -11.373 -3.450 1.00 96.38 89 LEU A C 1
ATOM 662 O O . LEU A 1 89 ? -3.162 -11.074 -3.623 1.00 96.38 89 LEU A O 1
ATOM 666 N N . HIS A 1 90 ? -1.239 -11.947 -4.397 1.00 97.88 90 HIS A N 1
ATOM 667 C CA . HIS A 1 90 ? -1.752 -12.316 -5.715 1.00 97.88 90 HIS A CA 1
ATOM 668 C C . HIS A 1 90 ? -2.897 -13.326 -5.614 1.00 97.88 90 HIS A C 1
ATOM 670 O O . HIS A 1 90 ? -3.945 -13.099 -6.200 1.00 97.88 90 HIS A O 1
ATOM 676 N N . ALA A 1 91 ? -2.777 -14.355 -4.769 1.00 98.12 91 ALA A N 1
ATOM 677 C CA . ALA A 1 91 ? -3.871 -15.296 -4.528 1.00 98.12 91 ALA A CA 1
ATOM 678 C C . ALA A 1 91 ? -5.147 -14.596 -4.023 1.00 98.12 91 ALA A C 1
ATOM 680 O O . ALA A 1 91 ? -6.245 -14.892 -4.482 1.00 98.12 91 ALA A O 1
ATOM 681 N N . ARG A 1 92 ? -5.020 -13.615 -3.117 1.00 97.88 92 ARG A N 1
ATOM 682 C CA . ARG A 1 92 ? -6.171 -12.817 -2.657 1.00 97.88 92 ARG A CA 1
ATOM 683 C C . ARG A 1 92 ? -6.759 -11.939 -3.760 1.00 97.88 92 ARG A C 1
ATOM 685 O O . ARG A 1 92 ? -7.972 -11.745 -3.773 1.00 97.88 92 ARG A O 1
ATOM 692 N N . PHE A 1 93 ? -5.926 -11.417 -4.655 1.00 97.12 93 PHE A N 1
ATOM 693 C CA . PHE A 1 93 ? -6.371 -10.651 -5.818 1.00 97.12 93 PHE A CA 1
ATOM 694 C C . PHE A 1 93 ? -7.182 -11.526 -6.782 1.00 97.12 93 PHE A C 1
ATOM 696 O O . PHE A 1 93 ? -8.309 -11.168 -7.104 1.00 97.12 93 PHE A O 1
ATOM 703 N N . GLU A 1 94 ? -6.678 -12.711 -7.136 1.00 97.38 94 GLU A N 1
ATOM 704 C CA . GLU A 1 94 ? -7.380 -1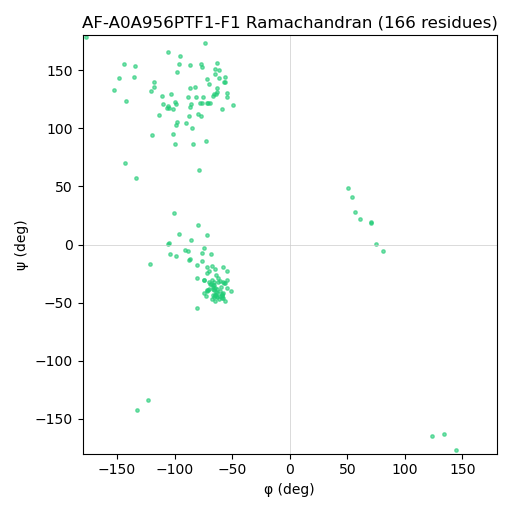3.678 -7.998 1.00 97.38 94 GLU A CA 1
ATOM 705 C C . GLU A 1 94 ? -8.717 -14.147 -7.392 1.00 97.38 94 GLU A C 1
ATOM 707 O O . GLU A 1 94 ? -9.681 -14.408 -8.105 1.00 97.38 94 GLU A O 1
ATOM 712 N N . GLU A 1 95 ? -8.811 -14.213 -6.060 1.00 97.88 95 GLU A N 1
ATOM 713 C CA . GLU A 1 95 ? -10.058 -14.506 -5.339 1.00 97.88 95 GLU A CA 1
ATOM 714 C C . GLU A 1 95 ? -11.054 -13.321 -5.308 1.00 97.88 95 GLU A C 1
ATOM 716 O O . GLU A 1 95 ? -12.130 -13.450 -4.720 1.00 97.88 95 GLU A O 1
ATOM 721 N N . GLY A 1 96 ? -10.709 -12.153 -5.863 1.00 96.75 96 GLY A N 1
ATOM 722 C CA . GLY A 1 96 ? -11.519 -10.930 -5.780 1.00 96.75 96 GLY A CA 1
ATOM 723 C C . GLY A 1 96 ? -11.550 -10.294 -4.383 1.00 96.75 96 GLY A C 1
ATOM 724 O O . GLY A 1 96 ? -12.441 -9.506 -4.073 1.00 96.75 96 GLY A O 1
ATOM 725 N N . LYS A 1 97 ? -10.593 -10.648 -3.514 1.00 96.62 97 LYS A N 1
ATOM 726 C CA . LYS A 1 97 ? -10.499 -10.201 -2.110 1.00 96.62 97 LYS A CA 1
ATOM 727 C C . LYS A 1 97 ? -9.418 -9.149 -1.869 1.00 96.62 97 LYS A C 1
ATOM 729 O O . LYS A 1 97 ? -9.218 -8.732 -0.730 1.00 96.62 97 LYS A O 1
ATOM 734 N N . ALA A 1 98 ? -8.706 -8.730 -2.910 1.00 95.31 98 ALA A N 1
ATOM 735 C CA . ALA A 1 98 ? -7.749 -7.635 -2.857 1.00 95.31 98 ALA A CA 1
ATOM 736 C C . ALA A 1 98 ? -7.932 -6.720 -4.068 1.00 95.31 98 ALA A C 1
ATOM 738 O O . ALA A 1 98 ? -8.204 -7.189 -5.169 1.00 95.31 98 ALA A O 1
ATOM 739 N N . LEU A 1 99 ? -7.745 -5.418 -3.855 1.00 94.62 99 LEU A N 1
ATOM 740 C CA . LEU A 1 99 ? -7.723 -4.408 -4.907 1.00 94.62 99 LEU A CA 1
ATOM 741 C C . LEU A 1 99 ? -6.351 -3.740 -4.926 1.00 94.62 99 LEU A C 1
ATOM 743 O O . LEU A 1 99 ? -5.807 -3.383 -3.880 1.00 94.62 99 LEU A O 1
ATOM 747 N N . LEU A 1 100 ? -5.807 -3.557 -6.124 1.00 93.62 100 LEU A N 1
ATOM 748 C CA . LEU A 1 100 ? -4.529 -2.894 -6.343 1.00 93.62 100 LEU A CA 1
ATOM 749 C C . LEU A 1 100 ? -4.794 -1.503 -6.917 1.00 93.62 100 LEU A C 1
ATOM 751 O O . LEU A 1 100 ? -5.373 -1.376 -7.993 1.00 93.62 100 LEU A O 1
ATOM 755 N N . VAL A 1 101 ? -4.366 -0.460 -6.205 1.00 91.88 101 VAL A N 1
ATOM 756 C CA . VAL A 1 101 ? -4.527 0.935 -6.639 1.00 91.88 101 VAL A CA 1
ATOM 757 C C . VAL A 1 101 ? -3.148 1.522 -6.919 1.00 91.88 101 VAL A C 1
ATOM 759 O O . VAL A 1 101 ? -2.337 1.696 -6.011 1.00 91.88 101 VAL A O 1
ATOM 762 N N . ALA A 1 102 ? -2.870 1.798 -8.191 1.00 89.50 102 ALA A N 1
ATOM 763 C CA . ALA A 1 102 ? -1.625 2.412 -8.642 1.00 89.50 102 ALA A CA 1
ATOM 764 C C . ALA A 1 102 ? -1.772 3.934 -8.785 1.00 89.50 102 ALA A C 1
ATOM 766 O O . ALA A 1 102 ? -2.880 4.454 -8.881 1.00 89.50 102 ALA A O 1
ATOM 767 N N . GLY A 1 103 ? -0.644 4.650 -8.835 1.00 85.50 103 GLY A N 1
ATOM 768 C CA . GLY A 1 103 ? -0.643 6.096 -9.091 1.00 85.50 103 GLY A CA 1
ATOM 769 C C . GLY A 1 103 ? -1.186 6.945 -7.938 1.00 85.50 103 GLY A C 1
ATOM 770 O O . GLY A 1 103 ? -1.563 8.091 -8.153 1.00 85.50 103 GLY A O 1
ATOM 771 N N . VAL A 1 104 ? -1.224 6.398 -6.720 1.00 86.31 104 VAL A N 1
ATOM 772 C CA . VAL A 1 104 ? -1.603 7.154 -5.523 1.00 86.31 104 VAL A CA 1
ATOM 773 C C . VAL A 1 104 ? -0.417 8.005 -5.082 1.00 86.31 104 VAL A C 1
ATOM 775 O O . VAL A 1 104 ? 0.661 7.487 -4.796 1.00 86.31 104 VAL A O 1
ATOM 778 N N . GLY A 1 105 ? -0.614 9.315 -5.021 1.00 81.31 105 GLY A N 1
ATOM 779 C CA . GLY A 1 105 ? 0.416 10.263 -4.623 1.00 81.31 105 GLY A CA 1
ATOM 780 C C . GLY A 1 105 ? -0.122 11.686 -4.579 1.00 81.31 105 GLY A C 1
ATOM 781 O O . GLY A 1 105 ? -1.292 11.931 -4.867 1.00 81.31 105 GLY A O 1
ATOM 782 N N . ARG A 1 106 ? 0.744 12.623 -4.198 1.00 79.56 106 ARG A N 1
ATOM 783 C CA . ARG A 1 106 ? 0.466 14.061 -4.253 1.00 79.56 106 ARG A CA 1
ATOM 784 C C . ARG A 1 106 ? 1.080 14.668 -5.512 1.00 79.56 106 ARG A C 1
ATOM 786 O O . ARG A 1 106 ? 2.129 14.206 -5.950 1.00 79.56 106 ARG A O 1
ATOM 793 N N . GLU A 1 107 ? 0.441 15.705 -6.050 1.00 76.81 107 GLU A N 1
ATOM 794 C CA . GLU A 1 107 ? 0.970 16.484 -7.182 1.00 76.81 107 GLU A CA 1
ATOM 795 C C . GLU A 1 107 ? 2.200 17.313 -6.790 1.00 76.81 107 GLU A C 1
ATOM 797 O O . GLU A 1 107 ? 3.113 17.507 -7.591 1.00 76.81 107 GLU A O 1
ATOM 802 N N . ASP A 1 108 ? 2.245 17.800 -5.548 1.00 75.12 108 ASP A N 1
ATOM 803 C CA . ASP A 1 108 ? 3.382 18.530 -5.014 1.00 75.12 108 ASP A CA 1
ATOM 804 C C . ASP A 1 108 ? 4.403 17.564 -4.406 1.00 75.12 108 ASP A C 1
ATOM 806 O O . ASP A 1 108 ? 4.197 16.926 -3.371 1.00 75.12 108 ASP A O 1
ATOM 810 N N . HIS A 1 109 ? 5.541 17.464 -5.080 1.00 68.12 109 HIS A N 1
ATOM 811 C CA . HIS A 1 109 ? 6.646 16.631 -4.642 1.00 68.12 109 HIS A CA 1
ATOM 812 C C . HIS A 1 109 ? 7.578 17.445 -3.743 1.00 68.12 109 HIS A C 1
ATOM 814 O O . HIS A 1 109 ? 8.376 18.250 -4.229 1.00 68.12 109 HIS A O 1
ATOM 820 N N . ASP A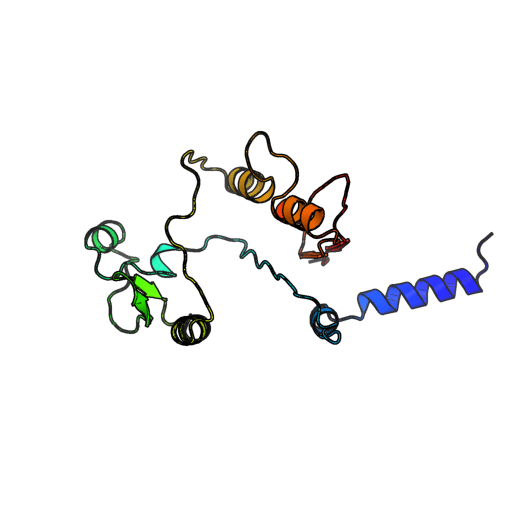 1 110 ? 7.525 17.209 -2.432 1.00 70.12 110 ASP A N 1
ATOM 821 C CA . ASP A 1 110 ? 8.663 17.513 -1.568 1.00 70.12 110 ASP A CA 1
ATOM 822 C C . ASP A 1 110 ? 9.638 16.320 -1.541 1.00 70.12 110 ASP A C 1
ATOM 824 O O . ASP A 1 110 ? 9.271 15.178 -1.824 1.00 70.12 110 ASP A O 1
ATOM 828 N N . ARG A 1 111 ? 10.918 16.586 -1.255 1.00 79.56 111 ARG A N 1
ATOM 829 C CA . ARG A 1 111 ? 11.958 15.545 -1.135 1.00 79.56 111 ARG A CA 1
ATOM 830 C C . ARG A 1 111 ? 12.203 15.109 0.316 1.00 79.56 111 ARG A C 1
ATOM 832 O O . ARG A 1 111 ? 13.171 14.408 0.593 1.00 79.56 111 ARG A O 1
ATOM 839 N N . SER A 1 112 ? 11.366 15.549 1.249 1.00 85.12 112 SER A N 1
ATOM 840 C CA . SER A 1 112 ? 11.461 15.255 2.673 1.00 85.12 112 SER A CA 1
ATOM 841 C C . SER A 1 112 ? 10.530 14.103 3.037 1.00 85.12 112 SER A C 1
ATOM 843 O O . SER A 1 112 ? 9.325 14.266 3.208 1.00 85.12 112 SER A O 1
ATOM 845 N N . HIS A 1 113 ? 11.115 12.926 3.263 1.00 82.50 113 HIS A N 1
ATOM 846 C CA . HIS A 1 113 ? 10.376 11.757 3.750 1.00 82.50 113 HIS A CA 1
ATOM 847 C C . HIS A 1 113 ? 9.525 12.059 4.995 1.00 82.50 113 HIS A C 1
ATOM 849 O O . HIS A 1 113 ? 8.384 11.606 5.087 1.00 82.50 113 HIS A O 1
ATOM 855 N N . PHE A 1 114 ? 10.050 12.858 5.930 1.00 82.62 114 PHE A N 1
ATOM 856 C CA . PHE A 1 114 ? 9.326 13.242 7.142 1.00 82.62 114 PHE A CA 1
ATOM 857 C C . PHE A 1 114 ? 8.095 14.083 6.826 1.00 82.62 114 PHE A C 1
ATOM 859 O O . PHE A 1 114 ? 7.025 13.846 7.381 1.00 82.62 114 PHE A O 1
ATOM 866 N N . ARG A 1 115 ? 8.234 15.047 5.913 1.00 84.75 115 ARG A N 1
ATOM 867 C CA . ARG A 1 115 ? 7.146 15.959 5.581 1.00 84.75 115 ARG A CA 1
ATOM 868 C C . ARG A 1 115 ? 6.071 15.280 4.737 1.00 84.75 115 ARG A C 1
ATOM 870 O O . ARG A 1 115 ? 4.893 15.435 5.047 1.00 84.75 115 ARG A O 1
ATOM 877 N N . ALA A 1 116 ? 6.454 14.471 3.753 1.00 84.12 116 ALA A N 1
ATOM 878 C CA . ALA A 1 116 ? 5.510 13.680 2.970 1.00 84.12 116 ALA A CA 1
ATOM 879 C C . ALA A 1 116 ? 4.679 12.731 3.858 1.00 84.12 116 ALA A C 1
ATOM 881 O O . ALA A 1 116 ? 3.459 12.657 3.708 1.00 84.12 116 ALA A O 1
ATOM 882 N N . SER A 1 117 ? 5.321 12.059 4.824 1.00 85.00 117 SER A N 1
ATOM 883 C CA . SER A 1 117 ? 4.643 11.191 5.801 1.00 85.00 117 SER A CA 1
ATOM 884 C C . SER A 1 117 ? 3.688 11.978 6.706 1.00 85.00 117 SER A C 1
ATOM 886 O O . SER A 1 117 ? 2.540 11.580 6.901 1.00 85.00 117 SER A O 1
ATOM 888 N N . ASP A 1 118 ? 4.132 13.133 7.208 1.00 84.25 118 ASP A N 1
ATOM 889 C CA . ASP A 1 118 ? 3.331 14.031 8.045 1.00 84.25 118 ASP A CA 1
ATOM 890 C C . ASP A 1 118 ? 2.053 14.504 7.336 1.00 84.25 118 ASP A C 1
ATOM 892 O O . ASP A 1 118 ? 0.966 14.452 7.909 1.00 84.25 118 ASP A O 1
ATOM 896 N N . ILE A 1 119 ? 2.170 14.890 6.065 1.00 85.25 119 ILE A N 1
ATOM 897 C CA . ILE A 1 119 ? 1.044 15.317 5.231 1.00 85.25 119 ILE A CA 1
ATOM 898 C C . ILE A 1 119 ? 0.090 14.153 4.935 1.00 85.25 119 ILE A C 1
ATOM 900 O O . ILE A 1 119 ? -1.125 14.319 5.057 1.00 85.25 119 ILE A O 1
ATOM 904 N N . LEU A 1 120 ? 0.620 12.986 4.542 1.00 85.69 120 LEU A N 1
ATOM 905 C CA . LEU A 1 120 ? -0.185 11.795 4.246 1.00 85.69 120 LEU A CA 1
ATOM 906 C C . LEU A 1 120 ? -1.009 11.380 5.467 1.00 85.69 120 LEU A C 1
ATOM 908 O O . LEU A 1 120 ? -2.202 11.105 5.365 1.00 85.69 120 LEU A O 1
ATOM 912 N N . HIS A 1 121 ? -0.372 11.354 6.634 1.00 87.19 121 HIS A N 1
ATOM 913 C CA . HIS A 1 121 ? -1.025 10.979 7.873 1.00 87.19 121 HIS A CA 1
ATOM 914 C C . HIS A 1 121 ? -1.990 12.056 8.382 1.00 87.19 121 HIS A C 1
ATOM 916 O O . HIS A 1 121 ? -3.107 11.719 8.759 1.00 87.19 121 HIS A O 1
ATOM 922 N N . GLY A 1 122 ? -1.603 13.333 8.354 1.00 85.38 122 GLY A N 1
ATOM 923 C CA . GLY A 1 122 ? -2.401 14.472 8.829 1.00 85.38 122 GLY A CA 1
ATOM 924 C C . GLY A 1 122 ? -3.489 14.959 7.867 1.00 85.38 122 GLY A C 1
ATOM 925 O O . GLY A 1 122 ? -3.953 16.089 8.012 1.00 85.38 122 GLY A O 1
ATOM 926 N N . ALA A 1 123 ? -3.852 14.143 6.872 1.00 81.38 123 ALA A N 1
ATOM 927 C CA . ALA A 1 123 ? -4.888 14.419 5.877 1.00 81.38 123 ALA A CA 1
ATOM 928 C C . ALA A 1 123 ? -4.694 15.721 5.063 1.00 81.38 123 ALA A C 1
ATOM 930 O O . ALA A 1 123 ? -5.670 16.296 4.584 1.00 81.38 123 ALA A O 1
ATOM 931 N N . GLY A 1 124 ? -3.454 16.187 4.865 1.00 75.38 124 GLY A N 1
ATOM 932 C CA . GLY A 1 124 ? -3.158 17.346 4.014 1.00 75.38 124 GLY A CA 1
ATOM 933 C C . GLY A 1 124 ? -2.197 18.381 4.608 1.00 75.38 124 GLY A C 1
ATOM 934 O O . GLY A 1 124 ? -1.432 18.106 5.532 1.00 75.38 124 GLY A O 1
ATOM 935 N N . ASN A 1 125 ? -2.201 19.581 4.011 1.00 70.38 125 ASN A N 1
ATOM 936 C CA . ASN A 1 125 ? -1.373 20.730 4.393 1.00 70.38 125 ASN A CA 1
ATOM 937 C C . ASN A 1 125 ? -2.169 22.055 4.254 1.00 70.38 125 ASN A C 1
ATOM 939 O O . ASN A 1 125 ? -2.604 22.330 3.136 1.00 70.38 125 ASN A O 1
ATOM 943 N N . PRO A 1 126 ? -2.319 22.893 5.306 1.00 64.12 126 PRO A N 1
ATOM 944 C CA . PRO A 1 126 ? -1.887 22.665 6.689 1.00 64.12 126 PRO A CA 1
ATOM 945 C C . PRO A 1 126 ? -2.647 21.471 7.279 1.00 64.12 126 PRO A C 1
ATOM 947 O O . PRO A 1 126 ? -3.857 21.363 7.115 1.00 64.12 126 PRO A O 1
ATOM 950 N N . GLY A 1 127 ? -1.916 20.518 7.862 1.00 69.69 127 GLY A N 1
ATOM 951 C CA . GLY A 1 127 ? -2.498 19.263 8.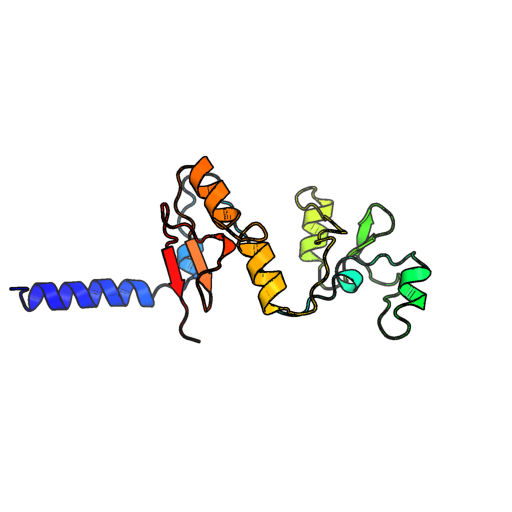348 1.00 69.69 127 GLY A CA 1
ATOM 952 C C . GLY A 1 127 ? -3.514 19.488 9.472 1.00 69.69 127 GLY A C 1
ATOM 953 O O . GLY A 1 127 ? -3.447 20.496 10.176 1.00 69.69 127 GLY A O 1
ATOM 954 N N . GLY A 1 128 ? -4.431 18.535 9.637 1.00 81.25 128 GLY A N 1
ATOM 955 C CA . GLY A 1 128 ? -5.483 18.539 10.657 1.00 81.25 128 GLY A CA 1
ATOM 956 C C . GLY A 1 128 ? -5.579 17.195 11.381 1.00 81.25 128 GLY A C 1
ATOM 957 O O . GLY A 1 128 ? -4.555 16.556 11.644 1.00 81.25 128 GLY A O 1
ATOM 958 N N . ASP A 1 129 ? -6.808 16.775 11.692 1.00 87.62 129 ASP A N 1
ATOM 959 C CA . ASP A 1 129 ? -7.077 15.419 12.174 1.00 87.62 129 ASP A CA 1
ATOM 960 C C . ASP A 1 129 ? -6.577 14.389 11.159 1.00 87.62 129 ASP A C 1
ATOM 962 O O . ASP A 1 129 ? -6.751 14.544 9.946 1.00 87.62 129 ASP A O 1
ATOM 966 N N . GLY A 1 130 ? -5.982 13.309 11.658 1.00 88.81 130 GLY A N 1
ATOM 967 C CA . GLY A 1 130 ? -5.532 12.227 10.801 1.00 88.81 130 GLY A CA 1
ATOM 968 C C . GLY A 1 130 ? -6.685 11.570 10.044 1.00 88.81 130 GLY A C 1
ATOM 969 O O . GLY A 1 130 ? -7.818 11.503 10.526 1.00 88.81 130 GLY A O 1
ATOM 970 N N . TRP A 1 131 ? -6.417 11.047 8.847 1.00 87.69 131 TRP A N 1
ATOM 971 C CA . TRP A 1 131 ? -7.478 10.506 7.988 1.00 87.69 131 TRP A CA 1
ATOM 972 C C . TRP A 1 131 ? -8.220 9.309 8.617 1.00 87.69 131 TRP A C 1
ATOM 974 O O . TRP A 1 131 ? -9.428 9.163 8.423 1.00 87.69 131 TRP A O 1
ATOM 984 N N . MET A 1 132 ? -7.542 8.484 9.425 1.00 88.19 132 MET A N 1
ATOM 985 C CA . MET A 1 132 ? -8.200 7.422 10.197 1.00 88.19 132 MET A CA 1
ATOM 986 C C . MET A 1 132 ? -8.968 7.983 11.387 1.00 88.19 132 MET A C 1
ATOM 988 O O . MET A 1 132 ? -9.989 7.415 11.771 1.00 88.19 132 MET A O 1
ATOM 992 N N . ALA A 1 133 ? -8.517 9.093 11.968 1.00 87.50 133 ALA A N 1
ATOM 993 C CA . ALA A 1 133 ? -9.250 9.773 13.027 1.00 87.50 133 ALA A CA 1
ATOM 994 C C . ALA A 1 133 ? -10.571 10.362 12.499 1.0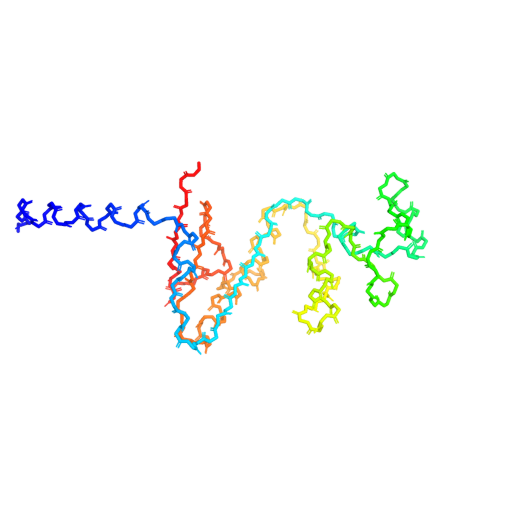0 87.50 133 ALA A C 1
ATOM 996 O O . ALA A 1 133 ? -11.609 10.236 13.144 1.00 87.50 133 ALA A O 1
ATOM 997 N N . LEU A 1 134 ? -10.573 10.899 11.273 1.00 87.06 134 LEU A N 1
ATOM 998 C CA . LEU A 1 134 ? -11.796 11.331 10.586 1.00 87.06 134 LEU A CA 1
ATOM 999 C C . LEU A 1 134 ? -12.776 10.169 10.363 1.00 87.06 134 LEU A C 1
ATOM 1001 O O . LEU A 1 134 ? -13.985 10.335 10.540 1.00 87.06 134 LEU A O 1
ATOM 1005 N N . LEU A 1 135 ? -12.274 8.984 10.002 1.00 86.44 135 LEU A N 1
ATOM 1006 C CA . LEU A 1 135 ? -13.102 7.780 9.898 1.00 86.44 135 LEU A CA 1
ATOM 1007 C C . LEU A 1 135 ? -13.628 7.340 11.270 1.00 86.44 135 LEU A C 1
ATOM 1009 O O . LEU A 1 135 ? -14.807 7.032 11.408 1.00 86.44 135 LEU A O 1
ATOM 1013 N N . SER A 1 136 ? -12.774 7.372 12.288 1.00 84.31 136 SER A N 1
ATOM 1014 C CA . SER A 1 136 ? -13.106 7.026 13.673 1.00 84.31 136 SER A CA 1
ATOM 1015 C C . SER A 1 136 ? -14.230 7.907 14.223 1.00 84.31 136 SER A C 1
ATOM 1017 O O . SER A 1 136 ? -15.195 7.385 14.776 1.00 84.31 136 SER A O 1
ATOM 1019 N N . LYS A 1 137 ? -14.190 9.221 13.948 1.00 85.38 137 LYS A N 1
ATOM 1020 C CA . LYS A 1 137 ? -15.285 10.162 14.241 1.00 85.38 137 LYS A CA 1
ATOM 1021 C C . LYS A 1 137 ? -16.596 9.755 13.570 1.00 85.38 137 LYS A C 1
ATOM 1023 O O . LYS A 1 137 ? -17.640 9.763 14.213 1.00 85.38 137 LYS A O 1
ATOM 1028 N N . ARG A 1 138 ? -16.558 9.381 12.285 1.00 85.19 138 ARG A N 1
ATOM 1029 C CA . ARG A 1 138 ? -17.758 8.944 11.543 1.00 85.19 138 ARG A CA 1
ATOM 1030 C C . ARG A 1 138 ? -18.336 7.635 12.074 1.00 85.19 138 ARG A C 1
ATOM 1032 O O . ARG A 1 138 ? -19.547 7.456 12.032 1.00 85.19 138 ARG A O 1
ATOM 1039 N N . LEU A 1 139 ? -17.477 6.732 12.536 1.00 84.38 139 LEU A N 1
ATOM 1040 C CA . LEU A 1 139 ? -17.861 5.421 13.057 1.00 84.38 139 LEU A CA 1
ATOM 1041 C C . LEU A 1 139 ? -18.117 5.422 14.572 1.00 84.38 139 LEU A C 1
ATOM 1043 O O . LEU A 1 139 ? -18.539 4.400 15.104 1.00 84.38 139 LEU A O 1
ATOM 1047 N N . ASN A 1 140 ? -17.877 6.548 15.255 1.00 82.88 140 ASN A N 1
ATOM 1048 C CA . ASN A 1 140 ? -17.961 6.690 16.709 1.00 82.88 140 ASN A CA 1
ATOM 1049 C C . ASN A 1 140 ? -17.165 5.600 17.462 1.00 82.88 140 ASN A C 1
ATOM 1051 O O . ASN A 1 140 ? -17.688 4.926 18.350 1.00 82.88 140 ASN A O 1
ATOM 1055 N N . THR A 1 141 ? -15.907 5.389 17.059 1.00 77.75 141 THR A N 1
ATOM 1056 C CA . THR A 1 141 ? -15.001 4.370 17.619 1.00 77.75 141 THR A CA 1
ATOM 1057 C C . THR A 1 141 ? -13.616 4.943 17.892 1.00 77.75 141 THR A C 1
ATOM 1059 O O . THR A 1 141 ? -13.208 5.892 17.232 1.00 77.75 141 THR A O 1
ATOM 1062 N N . ASN A 1 142 ? -12.874 4.365 18.843 1.00 79.06 142 ASN A N 1
ATOM 1063 C CA . ASN A 1 142 ? -11.491 4.753 19.135 1.00 79.06 142 ASN A CA 1
ATOM 1064 C C . ASN A 1 142 ? -10.518 3.959 18.258 1.00 79.06 142 ASN A C 1
ATOM 1066 O O . ASN A 1 142 ? -10.558 2.727 18.291 1.00 79.06 142 ASN A O 1
ATOM 1070 N N . PRO A 1 143 ? -9.612 4.621 17.519 1.00 78.50 143 PRO A N 1
ATOM 1071 C CA . PRO A 1 143 ? -8.568 3.909 16.807 1.00 78.50 143 PRO A CA 1
ATOM 1072 C C . PRO A 1 143 ? -7.523 3.367 17.791 1.00 78.50 143 PRO A C 1
ATOM 1074 O O . PRO A 1 143 ? -7.142 4.026 18.764 1.00 78.50 143 PRO A O 1
ATOM 1077 N N . LEU A 1 144 ? -7.031 2.167 17.496 1.00 76.00 144 LEU A N 1
ATOM 1078 C CA . LEU A 1 144 ? -5.902 1.537 18.174 1.00 76.00 144 LEU A CA 1
ATOM 1079 C C . LEU A 1 144 ? -4.669 1.652 17.269 1.00 76.00 144 LEU A C 1
ATOM 1081 O O . LEU A 1 144 ? -4.741 1.316 16.087 1.00 76.00 144 LEU A O 1
ATOM 1085 N N . SER A 1 145 ? -3.554 2.143 17.811 1.00 78.81 145 SER A N 1
ATOM 1086 C CA . SER A 1 145 ? -2.286 2.284 17.086 1.00 78.81 145 SER A CA 1
ATOM 1087 C C . SER A 1 145 ? -1.196 1.471 17.769 1.00 78.81 145 SER A C 1
ATOM 1089 O O . SER A 1 145 ? -0.992 1.599 18.975 1.00 78.81 145 SER A O 1
ATOM 1091 N N . PHE A 1 146 ? -0.459 0.699 16.973 1.00 77.25 146 PHE A N 1
ATOM 1092 C CA . PHE A 1 146 ? 0.708 -0.072 17.396 1.00 77.25 146 PHE A CA 1
ATOM 1093 C C . PHE A 1 146 ? 1.950 0.415 16.643 1.00 77.25 146 PHE A C 1
ATOM 1095 O O . PHE A 1 146 ? 1.865 0.688 15.444 1.00 77.25 146 PHE A O 1
ATOM 1102 N N . GLY A 1 147 ? 3.089 0.507 17.329 1.00 71.00 147 GLY A N 1
ATOM 1103 C CA . GLY A 1 147 ? 4.387 0.851 16.737 1.00 71.00 147 GLY A CA 1
ATOM 1104 C C . GLY A 1 147 ? 5.253 1.705 17.663 1.00 71.00 147 GLY A C 1
ATOM 1105 O O . GLY A 1 147 ? 4.847 2.023 18.775 1.00 71.00 147 GLY A O 1
ATOM 1106 N N . SER A 1 148 ? 6.430 2.127 17.199 1.00 70.06 148 SER A N 1
ATOM 1107 C CA . SER A 1 148 ? 7.360 2.952 17.993 1.00 70.06 148 SER A CA 1
ATOM 1108 C C . SER A 1 148 ? 6.844 4.368 18.288 1.00 70.06 148 SER A C 1
ATOM 1110 O O . SER A 1 148 ? 7.327 5.038 19.196 1.00 70.06 148 SER A O 1
ATOM 1112 N N . THR A 1 149 ? 5.849 4.842 17.533 1.00 72.00 149 THR A N 1
ATOM 1113 C CA . THR A 1 149 ? 5.134 6.099 17.790 1.00 72.00 149 THR A CA 1
ATOM 1114 C C . THR A 1 149 ? 3.659 5.956 17.426 1.00 72.00 149 THR A C 1
ATOM 1116 O O . THR A 1 149 ? 3.282 5.144 16.579 1.00 72.00 149 THR A O 1
ATOM 1119 N N . VAL A 1 150 ? 2.803 6.770 18.046 1.00 76.19 150 VAL A N 1
ATOM 1120 C CA . VAL A 1 150 ? 1.399 6.875 17.636 1.00 76.19 150 VAL A CA 1
ATOM 1121 C C . VAL A 1 150 ? 1.334 7.553 16.269 1.00 76.19 150 VAL A C 1
ATOM 1123 O O . VAL A 1 150 ? 1.798 8.683 16.105 1.00 76.19 150 VAL A O 1
ATOM 1126 N N . SER A 1 151 ? 0.748 6.873 15.280 1.00 82.06 151 SER A N 1
ATOM 1127 C CA . SER A 1 151 ? 0.652 7.417 13.926 1.00 82.06 151 SER A CA 1
ATOM 1128 C C . SER A 1 151 ? -0.191 8.690 13.901 1.00 82.06 151 SER A C 1
ATOM 1130 O O . SER A 1 151 ? -1.311 8.731 14.413 1.00 82.06 151 SER A O 1
ATOM 1132 N N . ARG A 1 152 ? 0.290 9.717 13.194 1.00 84.44 152 ARG A N 1
ATOM 1133 C CA . ARG A 1 152 ? -0.509 10.916 12.914 1.00 84.44 152 ARG A CA 1
ATOM 1134 C C . ARG A 1 152 ? -1.812 10.611 12.170 1.00 84.44 152 ARG A C 1
ATOM 1136 O O . ARG A 1 152 ? -2.722 11.426 12.233 1.00 84.44 152 ARG A O 1
ATOM 1143 N N . ALA A 1 153 ? -1.932 9.450 11.517 1.00 88.12 153 ALA A N 1
ATOM 1144 C CA . ALA A 1 153 ? -3.148 9.037 10.819 1.00 88.12 153 ALA A CA 1
ATOM 1145 C C . ALA A 1 153 ? -4.346 8.887 11.763 1.00 88.12 153 ALA A C 1
ATOM 1147 O O . ALA A 1 153 ? -5.482 9.089 11.341 1.00 88.12 153 ALA A O 1
ATOM 1148 N N . VAL A 1 154 ? -4.095 8.563 13.032 1.00 87.19 154 VAL A N 1
ATOM 1149 C CA . VAL A 1 154 ? -5.122 8.384 14.067 1.00 87.19 154 VAL A CA 1
ATOM 1150 C C . VAL A 1 154 ? -5.180 9.551 15.054 1.00 87.19 154 VAL A C 1
ATOM 1152 O O . VAL A 1 154 ? -5.981 9.525 15.983 1.00 87.19 154 VAL A O 1
ATOM 1155 N N . ALA A 1 155 ? -4.342 10.575 14.874 1.00 83.69 155 ALA A N 1
ATOM 1156 C CA . ALA A 1 155 ? -4.282 11.707 15.785 1.00 83.69 155 ALA A CA 1
ATOM 1157 C C . ALA A 1 155 ? -5.526 12.592 15.640 1.00 83.69 155 ALA A C 1
ATOM 1159 O O . ALA A 1 155 ? -5.802 13.123 14.563 1.00 83.69 155 ALA A O 1
ATOM 1160 N N . CYS A 1 156 ? -6.246 12.769 16.746 1.00 79.44 156 CYS A N 1
ATOM 1161 C CA . CYS A 1 156 ? -7.317 13.743 16.886 1.00 79.44 156 CYS A CA 1
ATOM 1162 C C . CYS A 1 156 ? -7.453 14.169 18.359 1.00 79.44 156 CYS A C 1
ATOM 1164 O O . CYS A 1 156 ? -7.513 13.290 19.223 1.00 79.44 156 CYS A O 1
ATOM 1166 N N . PRO A 1 157 ? -7.543 15.478 18.666 1.00 75.19 157 PRO A N 1
ATOM 1167 C CA . PRO A 1 157 ? -7.758 15.958 20.033 1.00 75.19 157 PRO A CA 1
ATOM 1168 C C . PRO A 1 157 ? -9.054 15.448 20.681 1.00 75.19 157 PRO A C 1
ATOM 1170 O O . PRO A 1 157 ? -9.062 15.147 21.871 1.00 75.19 157 PRO A O 1
ATOM 1173 N N . ASP A 1 158 ? -10.132 15.321 19.901 1.00 71.56 158 ASP A N 1
ATOM 1174 C CA . ASP A 1 158 ? -11.463 14.941 20.404 1.00 71.56 158 ASP A CA 1
ATOM 1175 C C . ASP A 1 158 ? -11.621 13.427 20.611 1.00 71.56 158 ASP A C 1
ATOM 1177 O O . ASP A 1 158 ? -12.561 12.976 21.262 1.00 71.56 158 ASP A O 1
ATOM 1181 N N . HIS A 1 159 ? -10.733 12.635 20.005 1.00 67.56 159 HIS A N 1
ATOM 1182 C CA . HIS A 1 159 ? -10.830 11.181 19.954 1.00 67.56 159 HIS A CA 1
ATOM 1183 C C . HIS A 1 159 ? -9.423 10.571 20.058 1.00 67.56 159 HIS A C 1
ATOM 1185 O O . HIS A 1 159 ? -8.879 10.087 19.059 1.00 67.56 159 HIS A O 1
ATOM 1191 N N . PRO A 1 160 ? -8.780 10.666 21.239 1.00 67.44 160 PRO A N 1
ATOM 1192 C CA . PRO A 1 160 ? -7.381 10.300 21.383 1.00 67.44 160 PRO A CA 1
ATOM 1193 C C . PRO A 1 160 ? -7.189 8.802 21.096 1.00 67.44 160 PRO A C 1
ATOM 1195 O O . PRO A 1 160 ? -7.923 7.975 21.644 1.00 67.44 160 PRO A O 1
ATOM 1198 N N . PRO A 1 161 ? -6.213 8.427 20.251 1.00 70.31 161 PRO A N 1
ATOM 1199 C CA . PRO A 1 161 ? -5.937 7.028 19.967 1.00 70.31 161 PRO A CA 1
ATOM 1200 C C . PRO A 1 161 ? -5.442 6.313 21.223 1.00 70.31 161 PRO A C 1
ATOM 1202 O O . PRO A 1 161 ? -4.690 6.873 22.025 1.00 70.31 161 PRO A O 1
ATOM 1205 N N . ILE A 1 162 ? -5.792 5.036 21.348 1.00 70.81 162 ILE A N 1
ATOM 1206 C CA . ILE A 1 162 ? -5.127 4.157 22.308 1.00 70.81 162 ILE A CA 1
ATOM 1207 C C . ILE A 1 162 ? -3.809 3.736 21.650 1.00 70.81 162 ILE A C 1
ATOM 1209 O O . ILE A 1 162 ? -3.809 3.081 20.608 1.00 70.81 162 ILE A O 1
ATOM 1213 N N . GLY A 1 163 ? -2.685 4.189 22.202 1.00 63.75 163 GLY A N 1
ATOM 1214 C CA . GLY A 1 163 ? -1.351 3.866 21.703 1.00 63.75 163 GLY A CA 1
ATOM 1215 C C . GLY A 1 163 ? -0.725 2.737 22.511 1.00 63.75 163 GLY A C 1
ATOM 1216 O O . GLY A 1 163 ? -0.533 2.887 23.715 1.00 63.75 163 GLY A O 1
ATOM 1217 N N . LEU A 1 164 ? -0.375 1.637 21.851 1.00 59.97 164 LEU A N 1
ATOM 1218 C CA . LEU A 1 164 ? 0.541 0.636 22.391 1.00 59.97 164 LEU A CA 1
ATOM 1219 C C . LEU A 1 164 ? 1.898 0.878 21.739 1.00 59.97 164 LEU A C 1
ATOM 1221 O O . LEU A 1 164 ? 2.142 0.475 20.599 1.00 59.97 164 LEU A O 1
ATOM 1225 N N . VAL A 1 165 ? 2.734 1.634 22.449 1.00 59.25 165 VAL A N 1
ATOM 1226 C CA . VAL A 1 165 ? 4.095 1.942 22.014 1.00 59.25 165 VAL A CA 1
ATOM 1227 C C . VAL A 1 165 ? 4.998 0.803 22.460 1.00 59.25 165 VAL A C 1
ATOM 1229 O O . VAL A 1 165 ? 5.039 0.484 23.646 1.00 59.25 165 VAL A O 1
ATOM 1232 N N . SER A 1 166 ? 5.667 0.156 21.509 1.00 48.47 166 SER A N 1
ATOM 1233 C CA . SER A 1 166 ? 6.710 -0.818 21.820 1.00 48.47 166 SER A CA 1
ATOM 1234 C C . SER A 1 166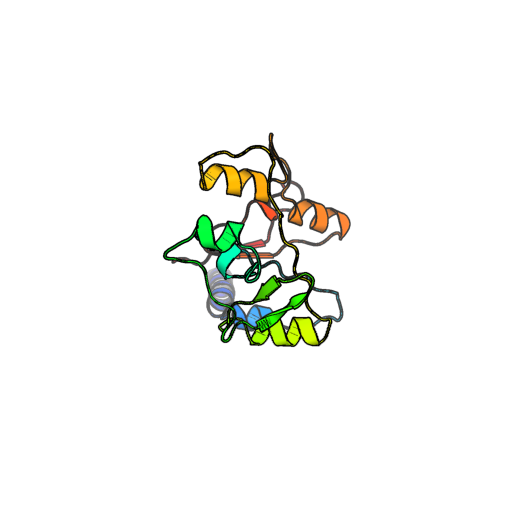 ? 8.010 -0.075 22.108 1.00 48.47 166 SER A C 1
ATOM 1236 O O . SER A 1 166 ? 8.446 0.725 21.277 1.00 48.47 166 SER A O 1
ATOM 1238 N N . ASP A 1 167 ? 8.624 -0.357 23.255 1.00 42.72 167 ASP A N 1
ATOM 1239 C CA . ASP A 1 167 ? 10.006 0.030 23.533 1.00 42.72 167 ASP A CA 1
ATOM 1240 C C . ASP A 1 167 ? 10.920 -0.871 22.682 1.00 42.72 167 ASP A C 1
ATOM 1242 O O . ASP A 1 167 ? 11.269 -1.978 23.096 1.00 42.72 167 ASP A O 1
ATOM 1246 N N . GLU A 1 168 ? 11.226 -0.447 21.454 1.00 45.06 168 GLU A N 1
ATOM 1247 C CA . GLU A 1 168 ? 12.397 -0.949 20.714 1.00 45.06 168 GLU A CA 1
ATOM 1248 C C . GLU A 1 168 ? 13.631 -0.100 21.034 1.00 45.06 168 GLU A C 1
ATOM 1250 O O . GLU A 1 168 ? 13.505 1.149 21.050 1.00 45.06 168 GLU A O 1
#

Solvent-accessible surface area (backbone atoms only — not comparable to full-atom values): 10505 Å² total; per-residue (Å²): 131,85,47,76,68,55,52,52,51,51,50,56,58,53,52,59,62,72,68,51,54,68,70,57,69,70,63,52,83,81,84,82,66,92,80,86,84,87,86,82,83,86,76,88,78,58,57,67,62,46,53,18,50,51,75,43,65,62,53,41,69,77,25,80,92,72,52,65,67,73,78,72,45,41,78,65,66,95,63,29,20,35,34,59,91,41,53,72,58,48,54,34,36,78,69,72,73,49,84,87,82,78,92,80,78,71,94,76,81,75,92,44,70,69,56,56,50,50,29,64,22,11,60,36,84,89,57,59,55,1,53,53,26,56,50,22,64,77,68,74,51,77,48,77,35,76,38,82,56,72,54,49,27,34,36,31,94,93,51,64,47,51,63,52,64,54,93,123

Mean predicted aligned error: 11.48 Å

Secondary structure (DSSP, 8-state):
---HHHHHHHHHHHHHHHSS-HHHHHTSPP-SS---------S---HHHHEE-TT-HHHHHH-TTTPPPSTT-EE-STT-EE-GGGHHHHHHHHTT----------SS--S-HHHHHHHHHTTSSS--S-HHHHHHHHHT-PPEEEESS--GGG--TTS--EEEE---

Sequence (168 aa):
MTTRREFLKGILAGIALTALDPWQALAAPHTGQPLLVAVHLTGGNDALNTLVPHKSPVYRRARPNLALGSRGLLPTENDLALHPSLSGLHARFEEGKALLVAGVGREDHDRSHFRASDILHGAGNPGGDGWMALLSKRLNTNPLSFGSTVSRAVACPDHPPIGLVSDE

Foldseek 3Di:
DQDPVNVVVVVVVVVVVVPDPVVVVVVPPDPVDDDDDDDDDPDDDPVCQQWPLQPDPCQCVVCVPHHDHPPQFADDPDSITGHNVCVVVSVCVVVVNDDDDPPDDDPDDDPDPVVRQLQQQQVHPVGHQACVCVVCVVVVHAAEDEEQDRTSNNDDPVRHHNYDHDPD